Protein AF-A0AAD1ZH42-F1 (afdb_monomer_lite)

InterPro domains:
  IPR025322 PADRE domain [PF14009] (1-107)

Organism: NCBI:txid56036

Foldseek 3Di:
DDPDPQKAKFFLVQQDDDAGATAGDDPPDDDDPLTDIDIDGNVRHRPGQDPVNNVVSCVVSPPPVPPPPPPPDDDDDDDDDDDDDDDDDDPPPPPDPDDDDPDPDDDDD

Sequence (109 aa):
MLEEPGHVVSPAVEISGSNSRFSAMKADEQLIARRVYILIPLSRVRSKVTESELAVVKAAAGDKKKAKRHSSKVLPVVTESFDEEIVTPIPNHRLRPWKPSLEPISEGI

Structure (mmCIF, N/CA/C/O backbone):
data_AF-A0AAD1ZH42-F1
#
_entry.id   AF-A0AAD1ZH42-F1
#
loop_
_atom_site.group_PDB
_atom_site.id
_atom_site.type_symbol
_atom_site.label_atom_id
_atom_site.label_alt_id
_atom_site.label_comp_id
_atom_site.label_asym_id
_atom_site.label_entity_id
_atom_site.label_seq_id
_atom_site.pdbx_PDB_ins_code
_atom_site.Cartn_x
_atom_site.Cartn_y
_atom_site.Cartn_z
_atom_site.occupancy
_atom_site.B_iso_or_equiv
_atom_site.auth_seq_id
_atom_site.auth_comp_id
_atom_site.auth_asym_id
_atom_site.auth_atom_id
_atom_site.pdbx_PDB_model_num
ATOM 1 N N . MET A 1 1 ? 1.021 -14.549 -15.591 1.00 59.31 1 MET A N 1
ATOM 2 C CA . MET A 1 1 ? -0.115 -14.866 -14.695 1.00 59.31 1 MET A CA 1
ATOM 3 C C . MET A 1 1 ? -0.111 -13.852 -13.563 1.00 59.31 1 MET A C 1
ATOM 5 O O . MET A 1 1 ? 0.976 -13.490 -13.137 1.00 59.31 1 MET A O 1
ATOM 9 N N . LEU A 1 2 ? -1.274 -13.350 -13.143 1.00 68.88 2 LEU A N 1
ATOM 10 C CA . LEU A 1 2 ? -1.378 -12.417 -12.012 1.00 68.88 2 LEU A CA 1
ATOM 11 C C . LEU A 1 2 ? -1.335 -13.217 -10.704 1.00 68.88 2 LEU A C 1
ATOM 13 O O . LEU A 1 2 ? -2.069 -14.193 -10.586 1.00 68.88 2 LEU A O 1
ATOM 17 N N . GLU A 1 3 ? -0.469 -12.820 -9.772 1.00 78.12 3 GLU A N 1
ATOM 18 C CA . GLU A 1 3 ? -0.232 -13.527 -8.502 1.00 78.12 3 GLU A CA 1
ATOM 19 C C . GLU A 1 3 ? -1.461 -13.486 -7.583 1.00 78.12 3 GLU A C 1
ATOM 21 O O . GLU A 1 3 ? -1.896 -14.523 -7.091 1.00 78.12 3 GLU A O 1
ATOM 26 N N . GLU A 1 4 ? -2.093 -12.315 -7.452 1.00 82.81 4 GLU A N 1
ATOM 27 C CA . GLU A 1 4 ? -3.337 -12.134 -6.6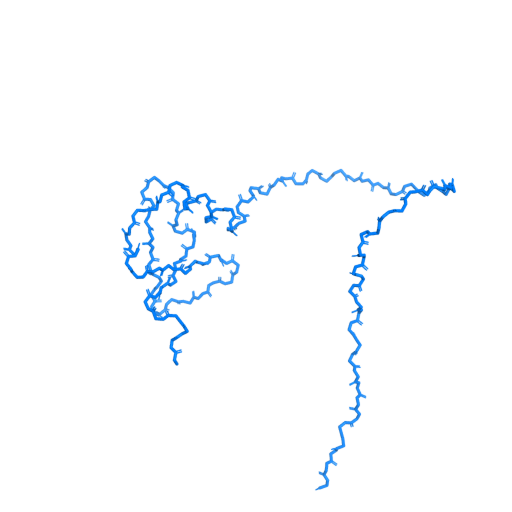99 1.00 82.81 4 GLU A CA 1
ATOM 28 C C . GLU A 1 4 ? -4.381 -11.364 -7.528 1.00 82.81 4 GLU A C 1
ATOM 30 O O . GLU A 1 4 ? -4.382 -10.128 -7.563 1.00 82.81 4 GLU A O 1
ATOM 35 N N . PRO A 1 5 ? -5.295 -12.059 -8.228 1.00 88.12 5 PRO A N 1
ATOM 36 C CA . PRO A 1 5 ? -6.375 -11.393 -8.943 1.00 88.12 5 PRO A CA 1
ATOM 37 C C . PRO A 1 5 ? -7.293 -10.634 -7.972 1.00 88.12 5 PRO A C 1
ATOM 39 O O . PRO A 1 5 ? -7.547 -11.061 -6.847 1.00 88.12 5 PRO A O 1
ATOM 42 N N . GLY A 1 6 ? -7.807 -9.486 -8.419 1.00 91.19 6 GLY A N 1
ATOM 43 C CA . GLY A 1 6 ? -8.714 -8.653 -7.623 1.00 91.19 6 GLY A CA 1
ATOM 44 C C . GLY A 1 6 ? -8.030 -7.767 -6.579 1.00 91.19 6 GLY A C 1
ATOM 45 O O . GLY A 1 6 ? -8.734 -7.091 -5.831 1.00 91.19 6 GLY A O 1
ATOM 46 N N . HIS A 1 7 ? -6.698 -7.722 -6.553 1.00 93.88 7 HIS A N 1
ATOM 47 C CA . HIS A 1 7 ? -5.929 -6.817 -5.707 1.00 93.88 7 HIS A CA 1
ATOM 48 C C . HIS A 1 7 ? -5.184 -5.771 -6.534 1.00 93.88 7 HIS A C 1
ATOM 50 O O . HIS A 1 7 ? -4.859 -5.983 -7.703 1.00 93.88 7 HIS A O 1
ATOM 56 N N . VAL A 1 8 ? -4.938 -4.615 -5.924 1.00 92.69 8 VAL A N 1
ATOM 57 C CA . VAL A 1 8 ? -4.204 -3.502 -6.528 1.00 92.69 8 VAL A CA 1
ATOM 58 C C . VAL A 1 8 ? -3.199 -2.922 -5.548 1.00 92.69 8 VAL A C 1
ATOM 60 O O . VAL A 1 8 ? -3.389 -2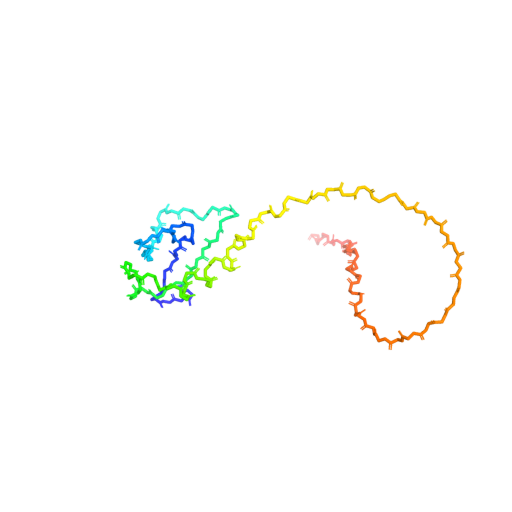.959 -4.330 1.00 92.69 8 VAL A O 1
ATOM 63 N N . VAL A 1 9 ? -2.127 -2.360 -6.094 1.00 92.56 9 VAL A N 1
ATOM 64 C CA . VAL A 1 9 ? -1.073 -1.710 -5.318 1.00 92.56 9 VAL A CA 1
ATOM 65 C C . VAL A 1 9 ? -1.465 -0.257 -5.047 1.00 92.56 9 VAL A C 1
ATOM 67 O O . VAL A 1 9 ? -1.849 0.462 -5.966 1.00 92.56 9 VAL A O 1
ATOM 70 N N . SER A 1 10 ? -1.345 0.182 -3.794 1.00 92.00 10 SER A N 1
ATOM 71 C CA . SER A 1 10 ? -1.547 1.567 -3.353 1.00 92.00 10 SER A CA 1
ATOM 72 C C . SER A 1 10 ? -0.272 2.094 -2.695 1.00 92.00 10 SER A C 1
ATOM 74 O O . SER A 1 10 ? 0.272 1.431 -1.806 1.00 92.00 10 SER A O 1
ATOM 76 N N . PRO A 1 11 ? 0.202 3.302 -3.035 1.00 90.31 11 PRO A N 1
ATOM 77 C CA . PRO A 1 11 ? 1.258 3.961 -2.274 1.00 90.31 11 PRO A CA 1
ATOM 78 C C . PRO A 1 11 ? 0.775 4.289 -0.855 1.00 90.31 11 PRO A C 1
ATOM 80 O O . PRO A 1 11 ? -0.278 4.901 -0.681 1.00 90.31 11 PRO A O 1
ATOM 83 N N . ALA A 1 12 ? 1.549 3.934 0.175 1.00 85.69 12 ALA A N 1
ATOM 84 C CA . ALA A 1 12 ? 1.182 4.227 1.566 1.00 85.69 12 ALA A CA 1
ATOM 85 C C . ALA A 1 12 ? 1.266 5.731 1.899 1.00 85.69 12 ALA A C 1
ATOM 87 O O . ALA A 1 12 ? 0.533 6.228 2.747 1.00 85.69 12 ALA A O 1
ATOM 88 N N . VAL A 1 13 ? 2.142 6.470 1.206 1.00 75.81 13 VAL A N 1
ATOM 89 C CA . VAL A 1 13 ? 2.399 7.909 1.428 1.00 75.81 13 VAL A CA 1
ATOM 90 C C . VAL A 1 13 ? 1.182 8.780 1.086 1.00 75.81 13 VAL A C 1
ATOM 92 O O . VAL A 1 13 ? 0.974 9.831 1.689 1.00 75.81 13 VAL A O 1
ATOM 95 N N . GLU A 1 14 ? 0.352 8.335 0.143 1.00 73.75 14 GLU A N 1
ATOM 96 C CA . GLU A 1 14 ? -0.870 9.042 -0.268 1.00 73.75 14 GLU A CA 1
ATOM 97 C C . GLU A 1 14 ? -1.985 8.930 0.780 1.00 73.75 14 GLU A C 1
ATOM 99 O O . GLU A 1 14 ? -2.953 9.691 0.772 1.00 73.75 14 GLU A O 1
ATOM 104 N N . ILE A 1 15 ? -1.818 8.026 1.747 1.00 75.38 15 ILE A N 1
ATOM 105 C CA . ILE A 1 15 ? -2.769 7.756 2.819 1.00 75.38 15 ILE A CA 1
ATOM 106 C C . ILE A 1 15 ? -2.480 8.700 4.000 1.00 75.38 15 ILE A C 1
ATOM 108 O O . ILE A 1 15 ? -2.204 8.275 5.120 1.00 75.38 15 ILE A O 1
ATOM 112 N N . SER A 1 16 ? -2.500 10.014 3.757 1.00 67.38 16 SER A N 1
ATOM 113 C CA . SER A 1 16 ? -2.287 11.024 4.804 1.00 67.38 16 SER A CA 1
ATOM 114 C C . SER A 1 16 ? -3.405 12.073 4.838 1.00 67.38 16 SER A C 1
ATOM 116 O O . SER A 1 16 ? -3.973 12.447 3.816 1.00 67.38 16 SER A O 1
ATOM 118 N N . GLY A 1 17 ? -3.755 12.530 6.046 1.00 67.31 17 GLY A N 1
ATOM 119 C CA . GLY A 1 17 ? -4.754 13.581 6.274 1.00 67.31 17 GLY A CA 1
ATOM 120 C C . GLY A 1 17 ? -6.168 13.098 6.632 1.00 67.31 17 GLY A C 1
ATOM 121 O O . GLY A 1 17 ? -6.440 11.906 6.755 1.00 67.31 17 GLY A O 1
ATOM 122 N N . SER A 1 18 ? -7.077 14.060 6.828 1.00 64.19 18 SER A N 1
ATOM 123 C CA . SER A 1 18 ? -8.454 13.853 7.317 1.00 64.19 18 SER A CA 1
ATOM 124 C C . SER A 1 18 ? -9.414 13.246 6.284 1.00 64.19 18 SER A C 1
ATOM 126 O O . SER A 1 18 ? -10.471 12.731 6.649 1.00 64.19 18 SER A O 1
ATOM 128 N N . ASN A 1 19 ? -9.049 13.274 4.998 1.00 70.38 19 ASN A N 1
ATOM 129 C CA . ASN A 1 19 ? -9.848 12.746 3.886 1.00 70.38 19 ASN A CA 1
ATOM 130 C C . ASN A 1 19 ? -9.114 11.623 3.135 1.00 70.38 19 ASN A C 1
ATOM 132 O O . ASN A 1 19 ? -9.185 11.523 1.910 1.00 70.38 19 ASN A O 1
ATOM 136 N N . SER A 1 20 ? -8.367 10.809 3.882 1.00 80.81 20 SER A N 1
ATOM 137 C CA . SER A 1 20 ? -7.557 9.733 3.328 1.00 80.81 20 SER A CA 1
ATOM 138 C C . SER A 1 20 ? -8.430 8.628 2.719 1.00 80.81 20 SER A C 1
ATOM 140 O O . SER A 1 20 ? -9.322 8.075 3.372 1.00 80.81 20 SER A O 1
ATOM 142 N N . ARG A 1 21 ? -8.180 8.321 1.445 1.00 90.19 21 ARG A N 1
ATOM 143 C CA . ARG A 1 21 ? -8.788 7.216 0.698 1.00 90.19 21 ARG A CA 1
ATOM 144 C C . ARG A 1 21 ? -7.690 6.384 0.061 1.00 90.19 21 ARG A C 1
ATOM 146 O O . ARG A 1 21 ? -6.636 6.917 -0.274 1.00 90.19 21 ARG A O 1
ATOM 153 N N . PHE A 1 22 ? -7.964 5.106 -0.160 1.00 90.62 22 PHE A N 1
ATOM 154 C CA . PHE A 1 22 ? -7.052 4.269 -0.928 1.00 90.62 22 PHE A CA 1
ATOM 155 C C . PHE A 1 22 ? -7.012 4.689 -2.400 1.00 90.62 22 PHE A C 1
ATOM 157 O O . PHE A 1 22 ? -8.057 4.958 -3.006 1.00 90.62 22 PHE A O 1
ATOM 164 N N . SER A 1 23 ? -5.814 4.687 -2.977 1.00 90.62 23 SER A N 1
ATOM 165 C CA . SER A 1 23 ? -5.558 5.008 -4.380 1.00 90.62 23 SER A CA 1
ATOM 166 C C . SER A 1 23 ? -4.933 3.797 -5.062 1.00 90.62 23 SER A C 1
ATOM 168 O O . SER A 1 23 ? -4.085 3.137 -4.481 1.00 90.62 23 SER A O 1
ATOM 170 N N . ALA A 1 24 ? -5.359 3.473 -6.278 1.00 92.00 24 ALA A N 1
ATOM 171 C CA . ALA A 1 24 ? -4.705 2.427 -7.054 1.00 92.00 24 ALA A CA 1
ATOM 172 C C . ALA A 1 24 ? -3.607 3.062 -7.910 1.00 92.00 24 ALA A C 1
ATOM 174 O O . ALA A 1 24 ? -3.867 4.040 -8.614 1.00 92.00 24 ALA A O 1
ATOM 175 N N . MET A 1 25 ? -2.409 2.490 -7.859 1.00 92.94 25 MET A N 1
ATOM 176 C CA . MET A 1 25 ? -1.302 2.858 -8.734 1.00 92.94 25 MET A CA 1
ATOM 177 C C . MET A 1 25 ? -1.668 2.530 -10.186 1.00 92.94 25 MET A C 1
ATOM 179 O O . MET A 1 25 ? -2.288 1.494 -10.459 1.00 92.94 25 MET A O 1
ATOM 183 N N . LYS A 1 26 ? -1.320 3.413 -11.123 1.00 91.81 26 LYS A N 1
ATOM 184 C CA . LYS A 1 26 ? -1.590 3.169 -12.549 1.00 91.81 26 LYS A CA 1
ATOM 185 C C . LYS A 1 26 ? -0.640 2.109 -13.097 1.00 91.81 26 LYS A C 1
ATOM 187 O O . LYS A 1 26 ? 0.464 1.935 -12.596 1.00 91.81 26 LYS A O 1
ATOM 192 N N . ALA A 1 27 ? -1.053 1.446 -14.174 1.00 88.56 27 ALA A N 1
ATOM 193 C CA . ALA A 1 27 ? -0.232 0.430 -14.833 1.00 88.56 27 ALA A CA 1
ATOM 194 C C . ALA A 1 27 ? 1.113 0.982 -15.348 1.00 88.56 27 ALA A C 1
ATOM 196 O O . ALA A 1 27 ? 2.101 0.257 -15.364 1.00 88.56 27 ALA A O 1
ATOM 197 N N . ASP A 1 28 ? 1.154 2.265 -15.715 1.00 93.44 28 ASP A N 1
ATOM 198 C CA . ASP A 1 28 ? 2.344 2.917 -16.279 1.00 93.44 28 ASP A CA 1
ATOM 199 C C . ASP A 1 28 ? 3.279 3.505 -15.204 1.00 93.44 28 ASP A C 1
ATOM 201 O O . ASP A 1 28 ? 4.356 4.019 -15.512 1.00 93.44 28 ASP A O 1
ATOM 205 N N . GLU A 1 29 ? 2.870 3.475 -13.933 1.00 91.19 29 GLU A N 1
ATOM 206 C CA . GLU A 1 29 ? 3.644 4.027 -12.823 1.00 91.19 29 GLU A CA 1
ATOM 207 C C . GLU A 1 29 ? 4.661 3.003 -12.305 1.00 91.19 29 GLU A C 1
ATOM 209 O O . GLU A 1 29 ? 4.346 1.845 -12.033 1.00 91.19 29 GLU A O 1
ATOM 214 N N . GLN A 1 30 ? 5.908 3.446 -12.133 1.00 91.88 30 GLN A N 1
ATOM 215 C CA . GLN A 1 30 ? 6.977 2.603 -11.602 1.00 91.88 30 GLN A CA 1
ATOM 216 C C . GLN A 1 30 ? 7.042 2.669 -10.075 1.00 91.88 30 GLN A C 1
ATOM 218 O O . GLN A 1 30 ? 6.861 3.726 -9.460 1.00 91.88 30 GLN A O 1
ATOM 223 N N . LEU A 1 31 ? 7.388 1.537 -9.458 1.00 90.62 31 LEU A N 1
ATOM 224 C CA . LEU A 1 31 ? 7.696 1.485 -8.034 1.00 90.62 31 LEU A CA 1
ATOM 225 C C . LEU A 1 31 ? 8.983 2.261 -7.747 1.00 90.62 31 LEU A C 1
ATOM 227 O O . LEU A 1 31 ? 10.026 2.047 -8.363 1.00 90.62 31 LEU A O 1
ATOM 231 N N . ILE A 1 32 ? 8.912 3.145 -6.760 1.00 90.81 32 ILE A N 1
ATOM 232 C CA . ILE A 1 32 ? 10.030 3.973 -6.333 1.00 90.81 32 ILE A CA 1
ATOM 233 C C . ILE A 1 32 ? 10.701 3.284 -5.150 1.00 90.81 32 ILE A C 1
ATOM 235 O O . ILE A 1 32 ? 10.065 2.976 -4.137 1.00 90.81 32 ILE A O 1
ATOM 239 N N . ALA A 1 33 ? 12.014 3.082 -5.254 1.00 88.31 33 ALA A N 1
ATOM 240 C CA . ALA A 1 33 ? 12.808 2.537 -4.163 1.00 88.31 33 ALA A CA 1
ATOM 241 C C . ALA A 1 33 ? 12.626 3.357 -2.874 1.00 88.31 33 ALA A C 1
ATOM 243 O O . ALA A 1 33 ? 12.512 4.584 -2.903 1.00 88.31 33 ALA A O 1
ATOM 244 N N . ARG A 1 34 ? 12.654 2.672 -1.723 1.00 84.69 34 ARG A N 1
ATOM 245 C CA . ARG A 1 34 ? 12.475 3.268 -0.383 1.00 84.69 34 ARG A CA 1
ATOM 246 C C . ARG A 1 34 ? 11.087 3.870 -0.120 1.00 84.69 34 ARG A C 1
ATOM 248 O O . ARG A 1 34 ? 10.926 4.564 0.882 1.00 84.69 34 ARG A O 1
ATOM 255 N N . ARG A 1 35 ? 10.090 3.607 -0.969 1.00 85.88 35 ARG A N 1
ATOM 256 C CA . ARG A 1 35 ? 8.680 3.853 -0.640 1.00 85.88 35 ARG A CA 1
ATOM 257 C C . ARG A 1 35 ? 8.001 2.573 -0.175 1.00 85.88 35 ARG A C 1
ATOM 259 O O . ARG A 1 35 ? 8.396 1.474 -0.551 1.00 85.88 35 ARG A O 1
ATOM 266 N N . VAL A 1 36 ? 6.975 2.751 0.650 1.00 87.19 36 VAL A N 1
ATOM 267 C CA . VAL A 1 36 ? 6.128 1.663 1.132 1.00 87.19 36 VAL A CA 1
ATOM 268 C C . VAL A 1 36 ? 4.848 1.645 0.314 1.00 87.19 36 VAL A C 1
ATOM 270 O O . VAL A 1 36 ? 4.208 2.679 0.101 1.00 87.19 36 VAL A O 1
ATOM 273 N N . TYR A 1 37 ? 4.502 0.452 -0.143 1.00 90.81 37 TYR A N 1
ATOM 274 C CA . TYR A 1 37 ? 3.316 0.165 -0.927 1.00 90.81 37 TYR A CA 1
ATOM 275 C C . TYR A 1 37 ? 2.515 -0.902 -0.197 1.00 90.81 37 TYR A C 1
ATOM 277 O O . TYR A 1 37 ? 3.088 -1.766 0.468 1.00 90.81 37 TYR A O 1
ATOM 285 N N . ILE A 1 38 ? 1.197 -0.820 -0.303 1.00 91.19 38 ILE A N 1
ATOM 286 C CA . ILE A 1 38 ? 0.279 -1.787 0.286 1.00 91.19 38 ILE A CA 1
ATOM 287 C C . ILE A 1 38 ? -0.551 -2.425 -0.816 1.00 91.19 38 ILE A C 1
ATOM 289 O O . ILE A 1 38 ? -0.901 -1.775 -1.802 1.00 91.19 38 ILE A O 1
ATOM 293 N N . LEU A 1 39 ? -0.865 -3.698 -0.631 1.00 92.69 39 LEU A N 1
ATOM 294 C CA . LEU A 1 39 ? -1.778 -4.426 -1.491 1.00 92.69 39 LEU A CA 1
ATOM 295 C C . LEU A 1 39 ? -3.177 -4.351 -0.880 1.00 92.69 39 LEU A C 1
ATOM 297 O O . LEU A 1 39 ? -3.344 -4.591 0.316 1.00 92.69 39 LEU A O 1
ATOM 301 N N . ILE A 1 40 ? -4.171 -3.973 -1.679 1.00 92.38 40 ILE A N 1
ATOM 302 C CA . ILE A 1 40 ? -5.558 -3.844 -1.225 1.00 92.38 40 ILE A CA 1
ATOM 303 C C . ILE A 1 40 ? -6.521 -4.507 -2.210 1.00 92.38 40 ILE A C 1
ATOM 305 O O . ILE A 1 40 ? -6.250 -4.522 -3.412 1.00 92.38 40 ILE A O 1
ATOM 309 N N . PRO A 1 41 ? -7.680 -4.991 -1.742 1.00 94.31 41 PRO A N 1
ATOM 310 C CA . PRO A 1 41 ? -8.740 -5.442 -2.633 1.00 94.31 41 PRO A CA 1
ATOM 311 C C . PRO A 1 41 ? -9.227 -4.312 -3.547 1.00 94.31 41 PRO A C 1
ATOM 313 O O . PRO A 1 41 ? -9.378 -3.167 -3.113 1.00 94.31 41 PRO A O 1
ATOM 316 N N . LEU A 1 42 ? -9.568 -4.633 -4.794 1.00 93.00 42 LEU A N 1
ATOM 317 C CA . LEU A 1 42 ? -10.099 -3.677 -5.772 1.00 93.00 42 LEU A CA 1
ATOM 318 C C . LEU A 1 42 ? -11.375 -2.979 -5.266 1.00 93.00 42 LEU A C 1
ATOM 320 O O . LEU A 1 42 ? -11.589 -1.799 -5.532 1.00 93.00 42 LEU A O 1
ATOM 324 N N . SER A 1 43 ? -12.186 -3.677 -4.465 1.00 93.62 43 SER A N 1
ATOM 325 C CA . SER A 1 43 ? -13.396 -3.136 -3.826 1.00 93.62 43 SER A CA 1
ATOM 326 C C . SER A 1 43 ? -13.121 -1.980 -2.859 1.00 93.62 43 SER A C 1
ATOM 328 O O . SER A 1 43 ? -14.019 -1.201 -2.547 1.00 93.62 43 SER A O 1
ATOM 330 N N . ARG A 1 44 ? -11.882 -1.854 -2.380 1.00 92.56 44 ARG A N 1
ATOM 331 C CA . ARG A 1 44 ? -11.460 -0.850 -1.399 1.00 92.56 44 ARG A CA 1
ATOM 332 C C . ARG A 1 44 ? -10.878 0.404 -2.046 1.00 92.56 44 ARG A C 1
ATOM 334 O O . ARG A 1 44 ? -10.648 1.394 -1.353 1.00 92.56 44 ARG A O 1
ATOM 341 N N . VAL A 1 45 ? -10.678 0.409 -3.361 1.00 91.62 45 VAL A N 1
ATOM 342 C CA . VAL A 1 45 ? -10.189 1.583 -4.094 1.00 91.62 45 VAL A CA 1
ATOM 343 C C . VAL A 1 45 ? -11.175 2.742 -3.934 1.00 91.62 45 VAL A C 1
ATOM 345 O O . VAL A 1 45 ? -12.386 2.555 -4.026 1.00 91.62 45 VAL A O 1
ATOM 348 N N . ARG A 1 46 ? -10.668 3.950 -3.649 1.00 89.94 46 ARG A N 1
ATOM 349 C CA . ARG A 1 46 ? -11.455 5.161 -3.321 1.00 89.94 46 ARG A CA 1
ATOM 350 C C . ARG A 1 46 ? -12.338 5.050 -2.068 1.00 89.94 46 ARG A C 1
ATOM 352 O O . ARG A 1 46 ? -13.074 5.991 -1.762 1.00 89.94 46 ARG A O 1
ATOM 359 N N . SER A 1 47 ? -12.243 3.963 -1.305 1.00 91.44 47 SER A N 1
ATOM 360 C CA . SER A 1 47 ? -12.892 3.866 0.004 1.00 91.44 47 SER A CA 1
ATOM 361 C C . SER A 1 47 ? -12.131 4.682 1.043 1.00 91.44 47 SER A C 1
ATOM 363 O O . SER A 1 47 ? -10.913 4.852 0.943 1.00 91.44 47 SER A O 1
ATOM 365 N N . LYS A 1 48 ? -12.856 5.203 2.039 1.00 91.75 48 LYS A N 1
ATOM 366 C CA . LYS A 1 48 ? -12.266 5.949 3.156 1.00 91.75 48 LYS A CA 1
ATOM 367 C C . LYS A 1 48 ? -11.429 5.006 4.017 1.00 91.75 48 LYS A C 1
ATOM 369 O O . LYS A 1 48 ? -11.884 3.912 4.341 1.00 91.75 48 LYS A O 1
ATOM 374 N N . VAL A 1 49 ? -10.232 5.449 4.386 1.00 90.62 49 VAL A N 1
ATOM 375 C CA . VAL A 1 49 ? -9.352 4.700 5.288 1.00 90.62 49 VAL A CA 1
ATOM 376 C C . VAL A 1 49 ? -9.819 4.929 6.721 1.00 90.62 49 VAL A C 1
ATOM 378 O O . VAL A 1 49 ? -10.045 6.074 7.129 1.00 90.62 49 VAL A O 1
ATOM 381 N N . THR A 1 50 ? -10.012 3.850 7.475 1.00 89.69 50 THR A N 1
ATOM 382 C CA . THR A 1 50 ? -10.377 3.949 8.893 1.00 89.69 50 THR A CA 1
ATOM 383 C C . THR A 1 50 ? -9.158 4.313 9.742 1.00 89.69 50 THR A C 1
ATOM 385 O O . THR A 1 50 ? -8.012 4.177 9.316 1.00 89.69 50 THR A O 1
ATOM 388 N N . GLU A 1 51 ? -9.380 4.793 10.965 1.00 88.19 51 GLU A N 1
ATOM 389 C CA . GLU A 1 51 ? -8.276 5.177 11.853 1.00 88.19 51 GLU A CA 1
ATOM 390 C C . GLU A 1 51 ? -7.384 3.983 12.231 1.00 88.19 51 GLU A C 1
ATOM 392 O O . GLU A 1 51 ? -6.160 4.116 12.270 1.00 88.19 51 GLU A O 1
ATOM 397 N N . SER A 1 52 ? -7.977 2.802 12.430 1.00 88.94 52 SER A N 1
ATOM 398 C CA . SER A 1 52 ? -7.240 1.569 12.717 1.00 88.94 52 SER A CA 1
ATOM 399 C C . SER A 1 52 ? -6.377 1.130 11.535 1.00 88.94 52 SER A C 1
ATOM 401 O O . SER A 1 52 ? -5.200 0.822 11.710 1.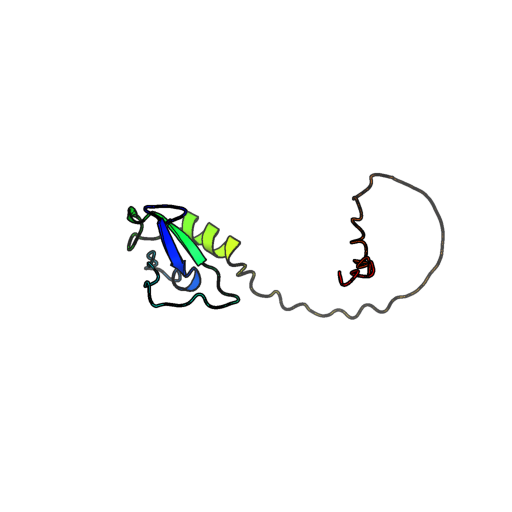00 88.94 52 SER A O 1
ATOM 403 N N . GLU A 1 53 ? -6.918 1.166 10.318 1.00 89.94 53 GLU A N 1
ATOM 404 C CA . GLU A 1 53 ? -6.167 0.858 9.097 1.00 89.94 53 GLU A CA 1
ATOM 405 C C . GLU A 1 53 ? -5.025 1.851 8.879 1.00 89.94 53 GLU A C 1
ATOM 407 O O . GLU A 1 53 ? -3.897 1.456 8.587 1.00 89.94 53 GLU A O 1
ATOM 412 N N . LEU A 1 54 ? -5.289 3.143 9.087 1.00 87.00 54 LEU A N 1
ATOM 413 C CA . LEU A 1 54 ? -4.276 4.186 8.995 1.00 87.00 54 LEU A CA 1
ATOM 414 C C . LEU A 1 54 ? -3.147 3.972 10.013 1.00 87.00 54 LEU A C 1
ATOM 416 O O . LEU A 1 54 ? -1.977 4.185 9.688 1.00 87.00 54 LEU A O 1
ATOM 420 N N . ALA A 1 55 ? -3.475 3.550 11.237 1.00 86.38 55 ALA A N 1
ATOM 421 C CA . ALA A 1 55 ? -2.484 3.239 12.262 1.00 86.38 55 ALA A CA 1
ATOM 422 C C . ALA A 1 55 ? -1.589 2.060 11.847 1.00 86.38 55 ALA A C 1
ATOM 424 O O . ALA A 1 55 ? -0.368 2.145 11.996 1.00 86.38 55 ALA A O 1
ATOM 425 N N . VAL A 1 56 ? -2.169 1.006 11.262 1.00 87.56 56 VAL A N 1
ATOM 426 C CA . VAL A 1 56 ? -1.417 -0.146 10.733 1.00 87.56 56 VAL A CA 1
ATOM 427 C C . VAL A 1 56 ? -0.488 0.281 9.597 1.00 87.56 56 VAL A C 1
ATOM 429 O O . VAL A 1 56 ? 0.702 -0.038 9.629 1.00 87.56 56 VAL A O 1
ATOM 432 N N . VAL A 1 57 ? -0.995 1.056 8.633 1.00 86.31 57 VAL A N 1
ATOM 433 C CA . VAL A 1 57 ? -0.193 1.559 7.506 1.00 86.31 57 VAL A CA 1
ATOM 434 C C . VAL A 1 57 ? 0.976 2.407 8.008 1.00 86.31 57 VAL A C 1
ATOM 436 O O . VAL A 1 57 ? 2.106 2.201 7.573 1.00 86.31 57 VAL A O 1
ATOM 439 N N . LYS A 1 58 ? 0.748 3.312 8.967 1.00 84.75 58 LYS A N 1
ATOM 440 C CA . LYS A 1 58 ? 1.812 4.145 9.558 1.00 84.75 58 LYS A CA 1
ATOM 441 C C . LYS A 1 58 ? 2.848 3.330 10.330 1.00 84.75 58 LYS A C 1
ATOM 443 O O . LYS A 1 58 ? 4.043 3.614 10.238 1.00 84.75 58 LYS A O 1
ATOM 448 N N . ALA A 1 59 ? 2.407 2.324 11.085 1.00 83.62 59 ALA A N 1
ATOM 449 C CA . ALA A 1 59 ? 3.301 1.432 11.818 1.00 83.62 59 ALA A CA 1
ATOM 450 C C . ALA A 1 59 ? 4.204 0.637 10.861 1.00 83.62 59 ALA A C 1
ATOM 452 O O . ALA A 1 59 ? 5.413 0.555 11.090 1.00 83.62 59 ALA A O 1
ATOM 453 N N . ALA A 1 60 ? 3.637 0.121 9.767 1.00 81.00 60 ALA A N 1
ATOM 454 C CA . ALA A 1 60 ? 4.368 -0.601 8.728 1.00 81.00 60 ALA A CA 1
ATOM 455 C C . ALA A 1 60 ? 5.285 0.315 7.899 1.00 81.00 60 ALA A C 1
ATOM 457 O O . ALA A 1 60 ? 6.391 -0.083 7.537 1.00 81.00 60 ALA A O 1
ATOM 458 N N . ALA A 1 61 ? 4.865 1.559 7.643 1.00 78.25 61 ALA A N 1
ATOM 459 C CA . ALA A 1 61 ? 5.635 2.534 6.873 1.00 78.25 61 ALA A CA 1
ATOM 460 C C . ALA A 1 61 ? 6.913 3.015 7.580 1.00 78.25 61 ALA A C 1
ATOM 462 O O . ALA A 1 61 ? 7.763 3.653 6.961 1.00 78.25 61 ALA A O 1
ATOM 463 N N . GLY A 1 62 ? 7.079 2.704 8.868 1.00 69.31 62 GLY A N 1
ATOM 464 C CA . GLY A 1 62 ? 8.285 3.069 9.598 1.00 69.31 62 GLY A CA 1
ATOM 465 C C . GLY A 1 62 ? 8.404 4.570 9.848 1.00 69.31 62 GLY A C 1
ATOM 466 O O . GLY A 1 62 ? 9.513 5.036 10.118 1.00 69.31 62 GLY A O 1
ATOM 467 N N . ASP A 1 63 ? 7.282 5.304 9.862 1.00 61.25 63 ASP A N 1
ATOM 468 C CA . ASP A 1 63 ? 7.171 6.696 10.334 1.00 61.25 63 ASP A CA 1
ATOM 469 C C . ASP A 1 63 ? 7.390 6.790 11.859 1.00 61.25 63 ASP A C 1
ATOM 471 O O . ASP A 1 63 ? 6.725 7.511 12.605 1.00 61.25 63 ASP A O 1
ATOM 475 N N . LYS A 1 64 ? 8.393 6.076 12.369 1.00 56.16 64 LYS A N 1
ATOM 476 C CA . LYS A 1 64 ? 9.070 6.454 13.593 1.00 56.16 64 LYS A CA 1
ATOM 477 C C . LYS A 1 64 ? 9.770 7.755 13.241 1.00 56.16 64 LYS A C 1
ATOM 479 O O . LYS A 1 64 ? 10.851 7.724 12.652 1.00 56.16 64 LYS A O 1
ATOM 484 N N . LYS A 1 65 ? 9.137 8.897 13.562 1.00 55.00 65 LYS A N 1
ATOM 485 C CA . LYS A 1 65 ? 9.808 10.203 13.672 1.00 55.00 65 LYS A CA 1
ATOM 486 C C . LYS A 1 65 ? 11.223 9.909 14.137 1.00 55.00 65 LYS A C 1
ATOM 488 O O . LYS A 1 65 ? 11.363 9.350 15.224 1.00 55.00 65 LYS A O 1
ATOM 493 N N . LYS A 1 66 ? 12.230 10.159 13.291 1.00 53.47 66 LYS A N 1
ATOM 494 C CA . LYS A 1 66 ? 13.626 9.873 13.627 1.00 53.47 66 LYS A CA 1
ATOM 495 C C . LYS A 1 66 ? 13.876 10.548 14.966 1.00 53.47 66 LYS A C 1
ATOM 497 O O . LYS A 1 66 ? 14.011 11.769 15.011 1.00 53.47 66 LYS A O 1
ATOM 502 N N . ALA A 1 67 ? 13.862 9.779 16.054 1.00 53.53 67 ALA A N 1
ATOM 503 C CA . ALA A 1 67 ? 14.280 10.281 17.341 1.00 53.53 67 ALA A CA 1
ATOM 504 C C . ALA A 1 67 ? 15.703 10.746 17.075 1.00 53.53 6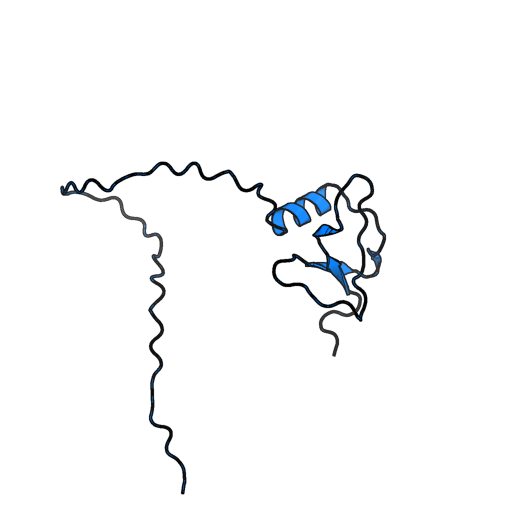7 ALA A C 1
ATOM 506 O O . ALA A 1 67 ? 16.542 9.948 16.645 1.00 53.53 67 ALA A O 1
ATOM 507 N N . LYS A 1 68 ? 15.921 12.061 17.157 1.00 56.69 68 LYS A N 1
ATOM 508 C CA . LYS A 1 68 ? 17.222 12.682 16.952 1.00 56.69 68 LYS A CA 1
ATOM 509 C C . LYS A 1 68 ? 18.145 11.947 17.914 1.00 56.69 68 LYS A C 1
ATOM 511 O O . LYS A 1 68 ? 18.027 12.140 19.119 1.00 56.69 68 LYS A O 1
ATOM 516 N N . ARG A 1 69 ? 18.953 11.010 17.401 1.00 55.66 69 ARG A N 1
ATOM 517 C CA . ARG A 1 69 ? 19.913 10.266 18.213 1.00 55.66 69 ARG A CA 1
ATOM 518 C C . ARG A 1 69 ? 20.841 11.329 18.768 1.00 55.66 69 ARG A C 1
ATOM 520 O O . ARG A 1 69 ? 21.680 11.856 18.042 1.00 55.66 69 ARG A O 1
ATOM 527 N N . HIS A 1 70 ? 20.619 11.707 20.018 1.00 57.06 70 HIS A N 1
ATOM 528 C CA . HIS A 1 70 ? 21.575 12.489 20.764 1.00 57.06 70 HIS A CA 1
ATOM 529 C C . HIS A 1 70 ? 22.783 11.567 20.894 1.00 57.06 70 HIS A C 1
ATOM 531 O O . HIS A 1 70 ? 22.722 10.553 21.585 1.00 57.06 70 HIS A O 1
ATOM 537 N N . SER A 1 71 ? 23.825 11.823 20.108 1.00 58.75 71 SER A N 1
ATOM 538 C CA . SER A 1 71 ? 25.067 11.071 20.184 1.00 58.75 71 SER A CA 1
ATOM 539 C C . SER A 1 71 ? 25.734 11.422 21.511 1.00 58.75 71 SER A C 1
ATOM 541 O O . SER A 1 71 ? 26.521 12.368 21.580 1.00 58.75 71 SER A O 1
ATOM 543 N N . SER A 1 72 ? 25.405 10.704 22.583 1.00 61.41 72 SER A N 1
ATOM 544 C CA . SER A 1 72 ? 26.319 10.617 23.713 1.00 61.41 72 SER A CA 1
ATOM 545 C C . SER A 1 72 ? 27.529 9.824 23.225 1.00 61.41 72 SER A C 1
ATOM 547 O O . SER A 1 72 ? 27.449 8.641 22.901 1.00 61.41 72 SER A O 1
ATOM 549 N N . LYS A 1 73 ? 28.659 10.515 23.071 1.00 56.25 73 LYS A N 1
ATOM 550 C CA . LYS A 1 73 ? 29.950 9.864 22.866 1.00 56.25 73 LYS A CA 1
ATOM 551 C C . LYS A 1 73 ? 30.281 9.148 24.174 1.00 56.25 73 LYS A C 1
ATOM 553 O O . LYS A 1 73 ? 30.524 9.816 25.172 1.00 56.25 73 LYS A O 1
ATOM 558 N N . VAL A 1 74 ? 30.264 7.820 24.178 1.00 56.56 74 VAL A N 1
ATOM 559 C CA . VAL A 1 74 ? 30.830 7.023 25.272 1.00 56.56 74 VAL A CA 1
ATOM 560 C C . VAL A 1 74 ? 32.140 6.449 24.749 1.00 56.56 74 VAL A C 1
ATOM 562 O O . VAL A 1 74 ? 32.143 5.675 23.794 1.00 56.56 74 VAL A O 1
ATOM 565 N N . LEU A 1 75 ? 33.253 6.914 25.315 1.00 57.91 75 LEU A N 1
ATOM 566 C CA . LEU A 1 75 ? 34.578 6.346 25.073 1.00 57.91 75 LEU A CA 1
ATOM 567 C C . LEU A 1 75 ? 34.706 5.036 25.868 1.00 57.91 75 LEU A C 1
ATOM 569 O O . LEU A 1 75 ? 34.209 4.979 26.994 1.00 57.91 75 LEU A O 1
ATOM 573 N N . PRO A 1 76 ? 35.351 3.993 25.319 1.00 45.47 76 PRO A N 1
ATOM 574 C CA . PRO A 1 76 ? 35.523 2.738 26.032 1.00 45.47 76 PRO A CA 1
ATOM 575 C C . PRO A 1 76 ? 36.591 2.913 27.115 1.00 45.47 76 PRO A C 1
ATOM 577 O O . PRO A 1 76 ? 37.748 3.200 26.813 1.00 45.47 76 PRO A O 1
ATOM 580 N N . VAL A 1 77 ? 36.204 2.722 28.374 1.00 48.03 77 VAL A N 1
ATOM 581 C CA . VAL A 1 77 ? 37.153 2.445 29.453 1.00 48.03 77 VAL A CA 1
ATOM 582 C C . VAL A 1 77 ? 37.242 0.930 29.568 1.00 48.03 77 VAL A C 1
ATOM 584 O O . VAL A 1 77 ? 36.268 0.260 29.900 1.00 48.03 77 VAL A O 1
ATOM 587 N N . VAL A 1 78 ? 38.410 0.404 29.208 1.00 49.69 78 VAL A N 1
ATOM 588 C CA . VAL A 1 78 ? 38.808 -0.973 29.485 1.00 49.69 78 VAL A CA 1
ATOM 589 C C . VAL A 1 78 ? 39.111 -1.054 30.976 1.00 49.69 78 VAL A C 1
ATOM 591 O O . VAL A 1 78 ? 40.062 -0.437 31.445 1.00 49.69 78 VAL A O 1
ATOM 594 N N . THR A 1 79 ? 38.308 -1.814 31.708 1.00 41.34 79 THR A N 1
ATOM 595 C CA . THR A 1 79 ? 38.679 -2.345 33.021 1.00 41.34 79 THR A CA 1
ATOM 596 C C . THR A 1 79 ? 38.306 -3.816 33.040 1.00 41.34 79 THR A C 1
ATOM 598 O O . THR A 1 79 ? 37.131 -4.173 32.974 1.00 41.34 79 THR A O 1
ATOM 601 N N . GLU A 1 80 ? 39.338 -4.651 33.052 1.00 47.16 80 GLU A N 1
ATOM 602 C CA . GLU A 1 80 ? 39.272 -6.083 33.307 1.00 47.16 80 GLU A CA 1
ATOM 603 C C . GLU A 1 80 ? 38.896 -6.319 34.776 1.00 47.16 80 GLU A C 1
ATOM 605 O O . GLU A 1 80 ? 39.563 -5.785 35.658 1.00 47.16 80 GLU A O 1
ATOM 610 N N . SER A 1 81 ? 37.876 -7.141 35.037 1.00 35.19 81 SER A N 1
ATOM 611 C CA . SER A 1 81 ? 37.886 -8.113 36.142 1.00 35.19 81 SER A CA 1
ATOM 612 C C . SER A 1 81 ? 36.685 -9.071 36.067 1.00 35.19 81 SER A C 1
ATOM 614 O O . SER A 1 81 ? 35.553 -8.645 35.848 1.00 35.19 81 SER A O 1
ATOM 616 N N . PHE A 1 82 ? 37.006 -10.355 36.249 1.00 38.28 82 PHE A N 1
ATOM 617 C CA . PHE A 1 82 ? 36.210 -11.548 36.595 1.00 38.28 82 PHE A CA 1
ATOM 618 C C . PHE A 1 82 ? 35.099 -11.253 37.655 1.00 38.28 82 PHE A C 1
ATOM 620 O O . PHE A 1 82 ? 35.252 -10.281 38.389 1.00 38.28 82 PHE A O 1
ATOM 627 N N . ASP A 1 83 ? 33.961 -11.948 37.841 1.00 39.53 83 ASP A N 1
ATOM 628 C CA . ASP A 1 83 ? 33.564 -13.367 37.696 1.00 39.53 83 ASP A CA 1
ATOM 629 C C . ASP A 1 83 ? 32.011 -13.550 37.836 1.00 39.53 83 ASP A C 1
ATOM 631 O O . ASP A 1 83 ? 31.340 -12.658 38.355 1.00 39.53 83 ASP A O 1
ATOM 635 N N . GLU A 1 84 ? 31.501 -14.731 37.424 1.00 42.62 84 GLU A N 1
ATOM 636 C CA . GLU A 1 84 ? 30.228 -15.447 37.773 1.00 42.62 84 GLU A CA 1
ATOM 637 C C . GLU A 1 84 ? 28.849 -14.865 37.341 1.00 42.62 84 GLU A C 1
ATOM 639 O O . GLU A 1 84 ? 28.361 -13.857 37.839 1.00 42.62 84 GLU A O 1
ATOM 644 N N . GLU A 1 85 ? 28.222 -15.348 36.255 1.00 48.56 85 GLU A N 1
ATOM 645 C CA . GLU A 1 85 ? 27.356 -16.547 36.066 1.00 48.56 85 GLU A CA 1
ATOM 646 C C . GLU A 1 85 ? 25.873 -16.384 36.485 1.00 48.56 85 GLU A C 1
ATOM 648 O O . GLU A 1 85 ? 25.493 -16.697 37.604 1.00 48.56 85 GLU A O 1
ATOM 653 N N . ILE A 1 86 ? 25.004 -16.020 35.519 1.00 42.47 86 ILE A N 1
ATOM 654 C CA . ILE A 1 86 ? 23.651 -16.597 35.346 1.00 42.47 86 ILE A CA 1
ATOM 655 C C . ILE A 1 86 ? 23.379 -16.734 33.835 1.00 42.47 86 ILE A C 1
ATOM 657 O O . ILE A 1 86 ? 23.311 -15.751 33.096 1.00 42.47 86 ILE A O 1
ATOM 661 N N . VAL A 1 87 ? 23.239 -17.979 33.376 1.00 46.59 87 VAL A N 1
ATOM 662 C CA . VAL A 1 87 ? 23.089 -18.388 31.972 1.00 46.59 87 VAL A CA 1
ATOM 663 C C . VAL A 1 87 ? 21.612 -18.473 31.577 1.00 46.59 87 VAL A C 1
ATOM 665 O O . VAL A 1 87 ? 20.878 -19.299 32.102 1.00 46.59 87 VAL A O 1
ATOM 668 N N . THR A 1 88 ? 21.195 -17.710 30.563 1.00 50.38 88 THR A N 1
ATOM 669 C CA . THR A 1 88 ? 20.296 -18.211 29.501 1.00 50.38 88 THR A CA 1
ATOM 670 C C . THR A 1 88 ? 20.692 -17.568 28.160 1.00 50.38 88 THR A C 1
ATOM 672 O O . THR A 1 88 ? 20.907 -16.356 28.101 1.00 50.38 88 THR A O 1
ATOM 675 N N . PRO A 1 89 ? 20.870 -18.351 27.077 1.00 44.25 89 PRO A N 1
ATOM 676 C CA . PRO A 1 89 ? 21.585 -17.894 25.891 1.00 44.25 89 PRO A CA 1
ATOM 677 C C . PRO A 1 89 ? 20.642 -17.226 24.886 1.00 44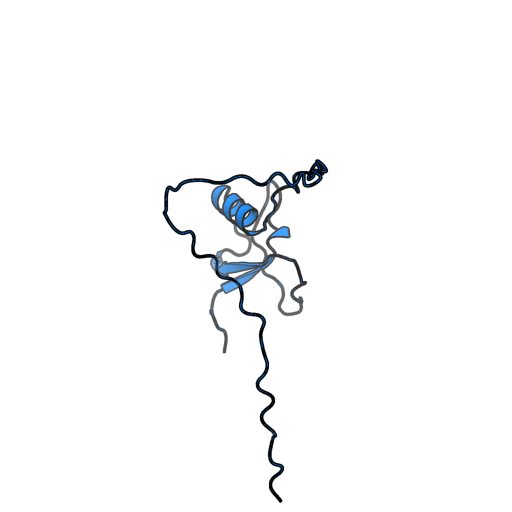.25 89 PRO A C 1
ATOM 679 O O . PRO A 1 89 ? 19.773 -17.864 24.299 1.00 44.25 89 PRO A O 1
ATOM 682 N N . ILE A 1 90 ? 20.871 -15.945 24.610 1.00 52.41 90 ILE A N 1
ATOM 683 C CA . ILE A 1 90 ? 20.428 -15.337 23.352 1.00 52.41 90 ILE A CA 1
ATOM 684 C C . ILE A 1 90 ? 21.294 -15.972 22.251 1.00 52.41 90 ILE A C 1
ATOM 686 O O . ILE A 1 90 ? 22.523 -15.868 22.337 1.00 52.41 90 ILE A O 1
ATOM 690 N N . PRO A 1 91 ? 20.728 -16.646 21.231 1.00 51.50 91 PRO A N 1
ATOM 691 C CA . PRO A 1 91 ? 21.530 -17.192 20.150 1.00 51.50 91 PRO A CA 1
ATOM 692 C C . PRO A 1 91 ? 22.127 -16.028 19.360 1.00 51.50 91 PRO A C 1
ATOM 694 O O . PRO A 1 91 ? 21.484 -15.396 18.523 1.00 51.50 91 PRO A O 1
ATOM 697 N N . ASN A 1 92 ? 23.395 -15.741 19.648 1.00 53.97 92 ASN A N 1
ATOM 698 C CA . ASN A 1 92 ? 24.247 -14.908 18.823 1.00 53.97 92 ASN A CA 1
ATOM 699 C C . ASN A 1 92 ? 24.422 -15.615 17.478 1.00 53.97 92 ASN A C 1
ATOM 701 O O . ASN A 1 92 ? 25.378 -16.367 17.274 1.00 53.97 92 ASN A O 1
ATOM 705 N N . HIS A 1 93 ? 23.506 -15.366 16.544 1.00 56.94 93 HIS A N 1
ATOM 706 C CA . HIS A 1 93 ? 23.732 -15.643 15.134 1.00 56.94 93 HIS A CA 1
ATOM 707 C C . HIS A 1 93 ? 24.850 -14.716 14.653 1.00 56.94 93 HIS A C 1
ATOM 709 O O . HIS A 1 93 ? 24.622 -13.652 14.080 1.00 56.94 93 HIS A O 1
ATOM 715 N N . ARG A 1 94 ? 26.095 -15.125 14.914 1.00 61.88 94 ARG A N 1
ATOM 716 C CA . ARG A 1 94 ? 27.260 -14.632 14.190 1.00 61.88 94 ARG A CA 1
ATOM 717 C C . ARG A 1 94 ? 27.012 -15.007 12.737 1.00 61.88 94 ARG A C 1
ATOM 719 O O . ARG A 1 94 ? 27.155 -16.172 12.372 1.00 61.88 94 ARG A O 1
ATOM 726 N N . LEU A 1 95 ? 26.568 -14.040 11.938 1.00 65.69 95 LEU A N 1
ATOM 727 C CA . LEU A 1 95 ? 26.473 -14.196 10.494 1.00 65.69 95 LEU A CA 1
ATOM 728 C C . LEU A 1 95 ? 27.859 -14.618 10.016 1.00 65.69 95 LEU A C 1
ATOM 730 O O . LEU A 1 95 ? 28.821 -13.853 10.097 1.00 65.69 95 LEU A O 1
ATOM 734 N N . ARG A 1 96 ? 27.974 -15.889 9.628 1.00 71.75 96 ARG A N 1
ATOM 735 C CA . ARG A 1 96 ? 29.221 -16.456 9.131 1.00 71.75 96 ARG A CA 1
ATOM 736 C C . ARG A 1 96 ? 29.581 -15.654 7.878 1.00 71.75 96 ARG A C 1
ATOM 738 O O . ARG A 1 96 ? 28.745 -15.590 6.976 1.00 71.75 96 ARG A O 1
ATOM 745 N N . PRO A 1 97 ? 30.767 -15.029 7.806 1.00 72.75 97 PRO A N 1
ATOM 746 C CA . PRO A 1 97 ? 31.198 -14.364 6.588 1.00 72.75 97 PRO A CA 1
ATOM 747 C C . PRO A 1 97 ? 31.150 -15.370 5.439 1.00 72.75 97 PRO A C 1
ATOM 749 O O . PRO A 1 97 ? 31.708 -16.466 5.551 1.00 72.75 97 PRO A O 1
ATOM 752 N N . TRP A 1 98 ? 30.425 -15.024 4.376 1.00 68.06 98 TRP A N 1
ATOM 753 C CA . TRP A 1 98 ? 30.286 -15.878 3.205 1.00 68.06 98 TRP A CA 1
ATOM 754 C C . TRP A 1 98 ? 31.666 -16.120 2.588 1.00 68.06 98 TRP A C 1
ATOM 756 O O . TRP A 1 98 ? 32.418 -15.178 2.338 1.00 68.06 98 TRP A O 1
ATOM 766 N N . LYS A 1 99 ? 32.006 -17.393 2.379 1.00 77.00 99 LYS A N 1
ATOM 767 C CA . LYS A 1 99 ? 33.210 -17.818 1.666 1.00 77.00 99 LYS A CA 1
ATOM 768 C C . LYS A 1 99 ? 32.754 -18.515 0.386 1.00 77.00 99 LYS A C 1
ATOM 770 O O . LYS A 1 99 ? 32.240 -19.628 0.498 1.00 77.00 99 LYS A O 1
ATOM 775 N N . PRO A 1 100 ? 32.885 -17.891 -0.795 1.00 72.38 100 PRO A N 1
ATOM 776 C CA . PRO A 1 100 ? 32.603 -18.588 -2.039 1.00 72.38 100 PRO A CA 1
ATOM 777 C C . PRO A 1 100 ? 33.596 -19.740 -2.212 1.00 72.38 100 PRO A C 1
ATOM 779 O O . PRO A 1 100 ? 34.808 -19.543 -2.108 1.00 72.38 100 PRO A O 1
ATOM 782 N N . SER A 1 101 ? 33.083 -20.943 -2.461 1.00 74.56 101 SER A N 1
ATOM 783 C CA . SER A 1 101 ? 33.885 -22.065 -2.940 1.00 74.56 101 SER A CA 1
ATOM 784 C C . SER A 1 101 ? 34.222 -21.802 -4.404 1.00 74.56 101 SER A C 1
ATOM 786 O O . SER A 1 101 ? 33.372 -21.947 -5.280 1.00 74.56 101 SER A O 1
ATOM 788 N N . LEU A 1 102 ? 35.450 -21.360 -4.663 1.00 70.94 102 LEU A N 1
ATOM 789 C CA . LEU A 1 102 ? 35.982 -21.258 -6.018 1.00 70.94 102 LEU A CA 1
ATOM 790 C C . LEU A 1 102 ? 36.421 -22.651 -6.467 1.00 70.94 102 LEU A C 1
ATOM 792 O O . LEU A 1 102 ? 37.609 -22.967 -6.461 1.00 70.94 102 LEU A O 1
ATOM 796 N N . GLU A 1 103 ? 35.454 -23.506 -6.793 1.00 78.69 103 GLU A N 1
ATOM 797 C CA . GLU A 1 103 ? 35.777 -24.717 -7.536 1.00 78.69 103 GLU A CA 1
ATOM 798 C C . GLU A 1 103 ? 36.142 -24.324 -8.975 1.00 78.69 103 GLU A C 1
ATOM 800 O O . GLU A 1 103 ? 35.428 -23.518 -9.583 1.00 78.69 103 GLU A O 1
ATOM 805 N N . PRO A 1 104 ? 37.264 -24.831 -9.520 1.00 77.31 104 PRO A N 1
ATOM 806 C CA . PRO A 1 104 ? 37.629 -24.583 -10.905 1.00 77.31 104 PRO A CA 1
ATOM 807 C C . PRO A 1 104 ? 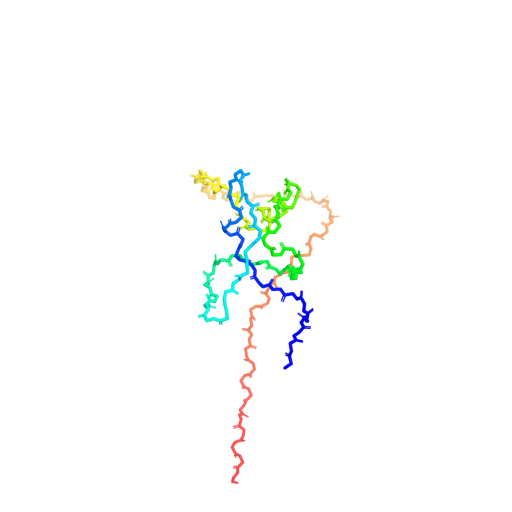36.543 -25.135 -11.824 1.00 77.31 104 PRO A C 1
ATOM 809 O O . PRO A 1 104 ? 36.250 -26.329 -11.809 1.00 77.31 104 PRO A O 1
ATOM 812 N N . ILE A 1 105 ? 35.954 -24.265 -12.637 1.00 76.06 105 ILE A N 1
ATOM 813 C CA . ILE A 1 105 ? 35.048 -24.690 -13.698 1.00 76.06 105 ILE A CA 1
ATOM 814 C C . ILE A 1 105 ? 35.927 -25.311 -14.783 1.00 76.06 105 ILE A C 1
ATOM 816 O O . ILE A 1 105 ? 36.719 -24.617 -15.416 1.00 76.06 105 ILE A O 1
ATOM 820 N N . SER A 1 106 ? 35.830 -26.627 -14.962 1.00 76.88 106 SER A N 1
ATOM 821 C CA . SER A 1 106 ? 36.470 -27.305 -16.085 1.00 76.88 106 SER A CA 1
ATOM 822 C C . SER A 1 106 ? 35.775 -26.885 -17.378 1.00 76.88 106 SER A C 1
ATOM 824 O O . SER A 1 106 ? 34.598 -27.194 -17.577 1.00 76.88 106 SER A O 1
ATOM 826 N N . GLU A 1 107 ? 36.495 -26.196 -18.256 1.00 76.62 107 GLU A N 1
ATOM 827 C CA . GLU A 1 107 ? 36.054 -25.975 -19.629 1.00 76.62 107 GLU A CA 1
ATOM 828 C C . GLU A 1 107 ? 36.144 -27.322 -20.362 1.00 76.62 107 GLU A C 1
ATOM 830 O O . GLU A 1 107 ? 37.220 -27.904 -20.506 1.00 76.62 107 GLU A O 1
ATOM 835 N N . GLY A 1 108 ? 34.983 -27.878 -20.717 1.00 74.88 108 GLY A N 1
ATOM 836 C CA . GLY A 1 108 ? 34.892 -29.062 -21.564 1.00 74.88 108 GLY A CA 1
ATOM 837 C C . GLY A 1 108 ? 35.359 -28.719 -22.978 1.00 74.88 108 GLY A C 1
ATOM 838 O O . GLY A 1 108 ? 34.945 -27.695 -23.515 1.00 74.88 108 GLY A O 1
ATOM 839 N N . ILE A 1 109 ? 36.241 -29.572 -23.505 1.00 56.91 109 ILE A N 1
ATOM 840 C CA . ILE A 1 109 ? 36.926 -29.500 -24.809 1.00 56.91 109 ILE A CA 1
ATOM 841 C C . ILE A 1 109 ? 35.955 -29.272 -25.971 1.00 56.91 109 ILE A C 1
ATOM 843 O O . ILE A 1 109 ? 34.918 -29.974 -26.006 1.00 56.91 109 ILE A O 1
#

Secondary structure (DSSP, 8-state):
--SSTTEEEEEGGG--STT-B--PPPTTPPPPTT--EEEEEGGGTTPBPPHHHHHHHHHHHT---------------------------------PPP-----------

Radius of gyration: 25.03 Å; chains: 1; bounding box: 53×43×63 Å

pLDDT: mean 73.9, std 17.14, range [35.19, 94.31]